Protein AF-A0A5K1GBM8-F1 (afdb_monomer)

Sequence (54 aa):
ISDDQLELIEGVPSKSMLENHKCYLLDCGAEIYVWVGRATQLKERTKAWCEVAE

Foldseek 3Di:
DPPPDDDDDDDDDDPVVDDLQAKDWDDPPVDIDIDHRVNHDPVRVVVSVVVRVD

Nearest PDB structures (foldseek):
  5o2z-assembly1_A  TM=6.677E-01  e=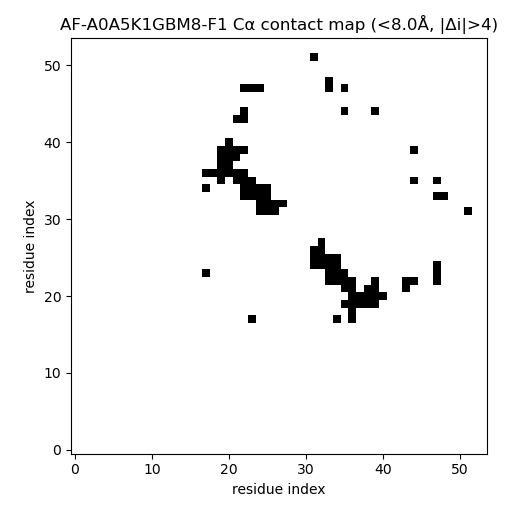2.103E-02  Homo sapiens
  6kwz-assembly1_B-2  TM=8.241E-01  e=8.434E-02  Physarum polycephalum
  7c2g-assembly1_G  TM=9.240E-01  e=1.371E-01  Candidatus Thorarchaeota archaeon SMTZ1-83
  6qw3-assembly1_A  TM=9.111E-01  e=3.156E-01  Homo sapiens
  1kcq-assembly1_A  TM=8.409E-01  e=2.944E-01  Homo sapiens

Structure (mmCIF, N/CA/C/O backbone):
data_AF-A0A5K1GBM8-F1
#
_entry.id   AF-A0A5K1GBM8-F1
#
loop_
_atom_site.group_PDB
_atom_site.id
_atom_site.type_symbol
_atom_site.label_atom_id
_atom_site.label_alt_id
_atom_site.label_comp_id
_atom_site.label_asym_id
_atom_site.label_entity_id
_atom_site.label_seq_id
_atom_site.pdbx_PDB_ins_code
_atom_site.Cartn_x
_atom_site.Cartn_y
_atom_site.Cartn_z
_atom_site.occupancy
_atom_site.B_iso_or_equiv
_atom_site.auth_seq_id
_atom_site.auth_comp_id
_atom_site.auth_asym_id
_atom_site.auth_atom_id
_atom_site.pdbx_PDB_model_num
ATOM 1 N N . ILE A 1 1 ? -2.244 -18.565 17.086 1.00 41.66 1 ILE A N 1
ATOM 2 C CA . ILE A 1 1 ? -1.607 -17.653 16.114 1.00 41.66 1 ILE A CA 1
ATOM 3 C C . ILE A 1 1 ? -2.457 -17.809 14.876 1.00 41.66 1 ILE A C 1
ATOM 5 O O . ILE A 1 1 ? -2.452 -18.891 14.314 1.00 41.66 1 ILE A O 1
ATOM 9 N N . SER A 1 2 ? -3.367 -16.874 14.622 1.00 40.31 2 SER A N 1
ATOM 10 C CA . SER A 1 2 ? -4.212 -16.948 13.431 1.00 40.31 2 SER A CA 1
ATOM 11 C C . SER A 1 2 ? -3.319 -16.670 12.228 1.00 40.31 2 SER A C 1
ATOM 13 O O . SER A 1 2 ? -2.631 -15.653 12.209 1.00 40.31 2 SER A O 1
ATOM 15 N N . ASP A 1 3 ? -3.269 -17.633 11.312 1.00 46.09 3 ASP A N 1
ATOM 16 C CA . ASP A 1 3 ? -2.598 -17.543 10.022 1.00 46.09 3 ASP A CA 1
ATOM 17 C C . ASP A 1 3 ? -3.197 -16.381 9.231 1.00 46.09 3 ASP A C 1
ATOM 19 O O . ASP A 1 3 ? -4.237 -16.506 8.586 1.00 46.09 3 ASP A O 1
ATOM 23 N N . ASP A 1 4 ? -2.554 -15.225 9.318 1.00 61.28 4 ASP A N 1
ATOM 24 C CA . ASP A 1 4 ? -2.896 -14.059 8.521 1.00 61.28 4 ASP A CA 1
ATOM 25 C C . ASP A 1 4 ? -2.356 -14.297 7.098 1.00 61.28 4 ASP A C 1
ATOM 27 O O . ASP A 1 4 ? -1.276 -13.825 6.738 1.00 61.28 4 ASP A O 1
ATOM 31 N N . GLN A 1 5 ? -3.094 -15.111 6.339 1.00 64.38 5 GLN A N 1
ATOM 32 C CA . GLN A 1 5 ? -2.811 -15.504 4.961 1.00 64.38 5 GLN A CA 1
ATOM 33 C C . GLN A 1 5 ? -2.842 -14.271 4.053 1.00 64.38 5 GLN A C 1
ATOM 35 O O . GLN A 1 5 ? -3.861 -13.585 3.955 1.00 64.38 5 GLN A O 1
ATOM 40 N N . LEU A 1 6 ? -1.727 -13.996 3.381 1.00 72.56 6 LEU A N 1
ATOM 41 C CA . LEU A 1 6 ? -1.722 -13.109 2.227 1.00 72.56 6 LEU A CA 1
ATOM 42 C C . LEU A 1 6 ? -2.600 -13.731 1.141 1.00 72.56 6 LEU A C 1
ATOM 44 O O . LEU A 1 6 ? -2.317 -14.823 0.652 1.00 72.56 6 LEU A O 1
ATOM 48 N N . GLU A 1 7 ? -3.678 -13.044 0.781 1.00 84.31 7 GLU A N 1
ATOM 49 C CA . GLU A 1 7 ? -4.542 -13.455 -0.319 1.00 84.31 7 GLU A CA 1
ATOM 50 C C . GLU A 1 7 ? -4.028 -12.814 -1.609 1.00 84.31 7 GLU A C 1
ATOM 52 O O . GLU A 1 7 ? -4.038 -11.589 -1.757 1.00 84.31 7 GLU A O 1
ATOM 57 N N . LEU A 1 8 ? -3.553 -13.643 -2.543 1.00 85.69 8 LEU A N 1
ATOM 58 C CA . LEU A 1 8 ? -3.203 -13.174 -3.877 1.00 85.69 8 LEU A CA 1
ATOM 59 C C . LEU A 1 8 ? -4.488 -12.853 -4.639 1.00 85.69 8 LEU A C 1
ATOM 61 O O . LEU A 1 8 ? -5.338 -13.718 -4.843 1.00 85.69 8 LEU A O 1
ATOM 65 N N . ILE A 1 9 ? -4.601 -11.612 -5.095 1.00 86.25 9 ILE A N 1
ATOM 66 C CA . ILE A 1 9 ? -5.725 -11.172 -5.915 1.00 86.25 9 ILE A CA 1
ATOM 67 C C . ILE A 1 9 ? -5.327 -11.331 -7.380 1.00 86.25 9 ILE A C 1
ATOM 69 O O . ILE A 1 9 ? -4.467 -10.607 -7.880 1.00 86.25 9 ILE A O 1
ATOM 73 N N . GLU A 1 10 ? -5.954 -12.277 -8.076 1.00 84.06 10 GLU A N 1
ATOM 74 C CA . GLU A 1 10 ? -5.747 -12.468 -9.511 1.00 84.06 10 GLU A CA 1
ATOM 75 C C . GLU A 1 10 ? -6.542 -11.442 -10.336 1.00 84.06 10 GLU A C 1
ATOM 77 O O . GLU A 1 10 ? -7.707 -11.151 -10.058 1.00 84.06 10 GLU A O 1
ATOM 82 N N . GLY A 1 11 ? -5.926 -10.920 -11.401 1.00 86.50 11 GLY A N 1
ATOM 83 C CA . GLY A 1 11 ? -6.588 -10.071 -12.393 1.00 86.50 11 GLY A CA 1
ATOM 84 C C . GLY A 1 11 ? -5.950 -8.695 -12.579 1.00 86.50 11 GLY A C 1
ATOM 85 O O . GLY A 1 11 ? -4.867 -8.405 -12.077 1.00 86.50 11 GLY A O 1
ATOM 86 N N . VAL A 1 12 ? -6.621 -7.839 -13.357 1.00 89.25 12 VAL A N 1
ATOM 87 C CA . VAL A 1 12 ? -6.162 -6.465 -13.613 1.00 89.25 12 VAL A CA 1
ATOM 88 C C . VAL A 1 12 ? -6.472 -5.591 -12.392 1.00 89.25 12 VAL A C 1
ATOM 90 O O . VAL A 1 12 ? -7.650 -5.470 -12.038 1.00 89.25 12 VAL A O 1
ATOM 93 N N . PRO A 1 13 ? -5.472 -4.9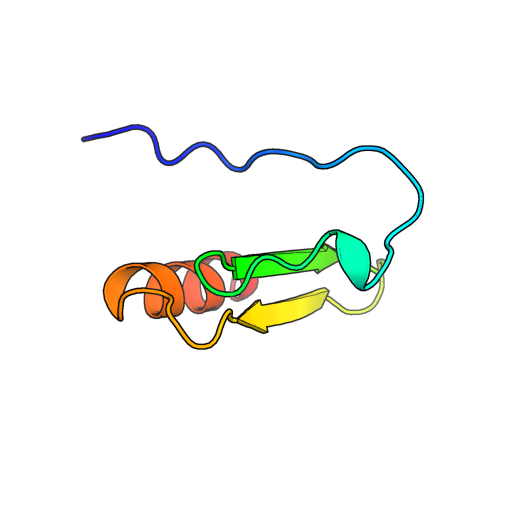30 -11.776 1.00 90.25 13 PR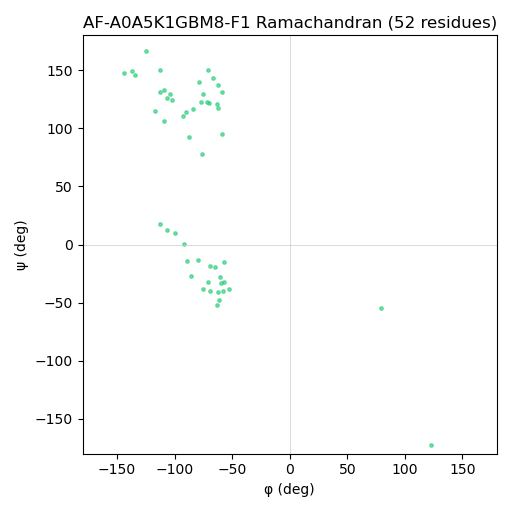O A N 1
ATOM 94 C CA . PRO A 1 13 ? -5.701 -4.058 -10.632 1.00 90.25 13 PRO A CA 1
ATOM 95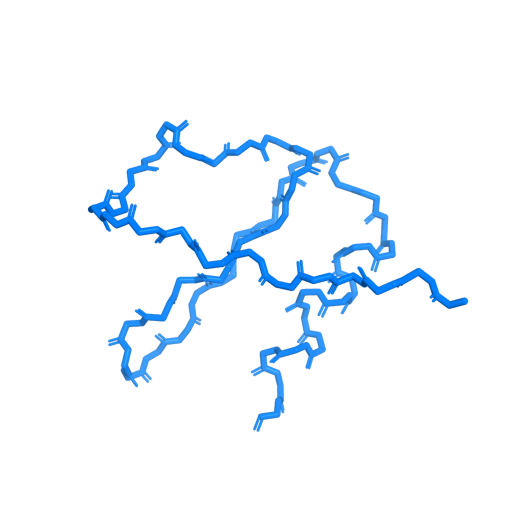 C C . PRO A 1 13 ? -6.678 -2.930 -10.971 1.00 90.25 13 PRO A C 1
ATOM 97 O O . PRO A 1 13 ? -6.521 -2.219 -11.967 1.00 90.25 13 PRO A O 1
ATOM 100 N N . SER A 1 14 ? -7.682 -2.726 -10.121 1.00 92.94 14 SER A N 1
ATOM 101 C CA . SER A 1 14 ? -8.660 -1.649 -10.282 1.00 92.94 14 SER A CA 1
ATOM 102 C C . SER A 1 14 ? -8.955 -0.967 -8.951 1.00 92.94 14 SER A C 1
ATOM 104 O O . SER A 1 14 ? -8.948 -1.592 -7.893 1.00 92.94 14 SER A O 1
ATOM 106 N N . LYS A 1 15 ? -9.276 0.332 -8.990 1.00 91.19 15 LYS A N 1
ATOM 107 C CA . LYS A 1 15 ? -9.595 1.102 -7.772 1.00 91.19 15 LYS A CA 1
ATOM 108 C C . LYS A 1 15 ? -10.807 0.549 -7.018 1.00 91.19 15 LYS A C 1
ATOM 110 O O . LYS A 1 15 ? -10.883 0.710 -5.807 1.00 91.19 15 LYS A O 1
ATOM 115 N N . SER A 1 16 ? -11.737 -0.097 -7.719 1.00 93.31 16 SER A N 1
ATOM 116 C CA . SER A 1 16 ? -12.917 -0.738 -7.128 1.00 93.31 16 SER A CA 1
ATOM 117 C C . SER A 1 16 ? -12.588 -1.922 -6.218 1.00 93.31 16 SER A C 1
ATOM 119 O O . SER A 1 16 ? -13.424 -2.275 -5.398 1.00 93.31 16 SER A O 1
ATOM 121 N N . MET A 1 17 ? -11.393 -2.511 -6.333 1.00 91.44 17 MET A N 1
ATOM 122 C CA . MET A 1 17 ? -10.947 -3.615 -5.472 1.00 91.44 17 MET A CA 1
ATOM 123 C C . MET A 1 17 ? -10.456 -3.136 -4.096 1.00 91.44 17 MET A C 1
ATOM 125 O O . MET A 1 17 ? -10.282 -3.943 -3.193 1.00 91.44 17 MET A O 1
ATOM 129 N N . LEU A 1 18 ? -10.222 -1.832 -3.909 1.00 92.56 18 LEU A N 1
ATOM 130 C CA . LEU A 1 18 ? -9.590 -1.298 -2.701 1.00 92.56 18 LEU A CA 1
ATOM 131 C C . LEU A 1 18 ? -10.618 -1.009 -1.592 1.00 92.56 18 LEU A C 1
ATOM 133 O O . LEU A 1 18 ? -11.194 0.078 -1.501 1.00 92.56 18 LEU A O 1
ATOM 137 N N . GLU A 1 19 ? -10.838 -1.993 -0.722 1.00 91.50 19 GLU A N 1
ATOM 138 C CA . GLU A 1 19 ? -11.761 -1.893 0.422 1.00 91.50 19 GLU A CA 1
ATOM 139 C C . GLU A 1 19 ? -11.203 -1.061 1.592 1.00 91.50 19 GLU A C 1
ATOM 141 O O . GLU A 1 19 ? -10.125 -1.341 2.104 1.00 91.50 19 GLU 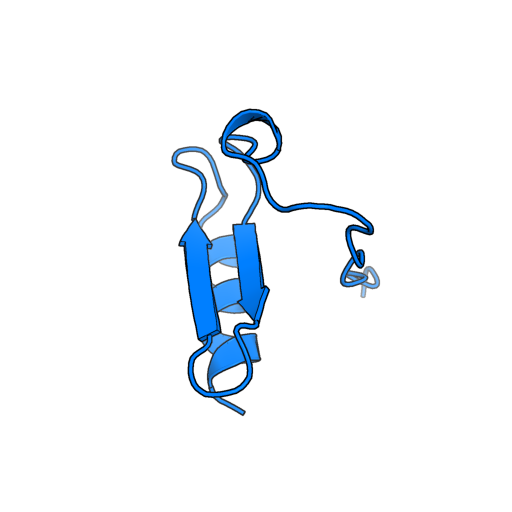A O 1
ATOM 146 N N . ASN A 1 20 ? -11.960 -0.078 2.104 1.00 92.19 20 ASN A N 1
ATOM 147 C CA . ASN A 1 20 ? -11.502 0.876 3.137 1.00 92.19 20 ASN A CA 1
ATOM 148 C C . ASN A 1 20 ? -10.989 0.254 4.455 1.00 92.19 20 ASN A C 1
ATOM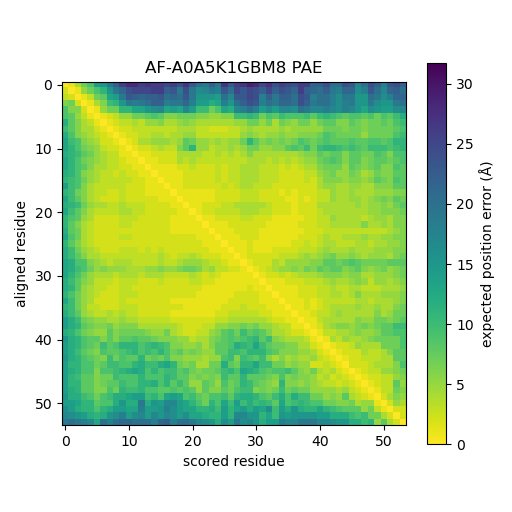 150 O O . ASN A 1 20 ? -10.375 0.976 5.236 1.00 92.19 20 ASN A O 1
ATOM 154 N N . HIS A 1 21 ? -11.252 -1.019 4.735 1.00 89.12 21 HIS A N 1
ATOM 155 C CA . HIS A 1 21 ? -10.842 -1.714 5.960 1.00 89.12 21 HIS A CA 1
ATOM 156 C C . HIS A 1 21 ? -9.791 -2.808 5.705 1.00 89.12 21 HIS A C 1
ATOM 158 O O . HIS A 1 21 ? -9.622 -3.684 6.544 1.00 89.12 21 HIS A O 1
ATOM 164 N N . LYS A 1 22 ? -9.108 -2.788 4.553 1.00 87.88 22 LYS A N 1
ATOM 165 C CA . LYS A 1 22 ? -8.000 -3.701 4.228 1.00 87.88 22 LYS A CA 1
ATOM 166 C C . LYS A 1 22 ? -6.740 -2.923 3.836 1.00 87.88 22 LYS A C 1
ATOM 168 O O . LYS A 1 22 ? -6.797 -1.719 3.586 1.00 87.88 22 LYS A O 1
ATOM 173 N N . CYS A 1 23 ? -5.607 -3.610 3.789 1.00 90.00 23 CYS A N 1
ATOM 174 C CA . CYS A 1 23 ? -4.376 -3.116 3.175 1.00 90.00 23 CYS A CA 1
ATOM 175 C C . CYS A 1 23 ? -4.068 -3.964 1.938 1.00 90.00 23 CYS A C 1
ATOM 177 O O . CYS A 1 23 ? -4.408 -5.144 1.916 1.00 90.00 23 CYS A O 1
ATOM 179 N N . TYR A 1 24 ? -3.420 -3.371 0.938 1.00 90.44 24 TYR A N 1
ATOM 180 C CA . TYR A 1 24 ? -3.007 -4.074 -0.277 1.00 90.44 24 TYR A CA 1
ATOM 181 C C . TYR A 1 24 ? -1.569 -3.720 -0.627 1.00 90.44 24 TYR A C 1
ATOM 183 O O . TYR A 1 24 ? -1.144 -2.574 -0.447 1.00 90.44 24 TYR A O 1
ATOM 191 N N . LEU A 1 25 ? -0.865 -4.704 -1.176 1.00 90.56 25 LEU A N 1
ATOM 192 C CA . LEU A 1 25 ? 0.439 -4.546 -1.800 1.00 90.56 25 LEU A CA 1
ATOM 193 C C . LEU A 1 25 ? 0.256 -4.667 -3.309 1.00 90.56 25 LEU A C 1
ATOM 195 O O . LEU A 1 25 ? -0.341 -5.631 -3.787 1.00 90.56 25 LEU A O 1
ATOM 199 N N . LEU A 1 26 ? 0.735 -3.674 -4.049 1.00 90.81 26 LEU A N 1
ATOM 200 C CA . LEU A 1 26 ? 0.790 -3.710 -5.504 1.00 90.81 26 LEU A CA 1
ATOM 201 C C . LEU A 1 26 ? 2.249 -3.851 -5.923 1.00 90.81 26 LEU A C 1
ATOM 203 O O . LEU A 1 26 ? 3.015 -2.892 -5.828 1.00 90.81 26 LEU A O 1
ATOM 207 N N . ASP A 1 27 ? 2.602 -5.048 -6.375 1.00 89.00 27 ASP A N 1
ATOM 208 C CA . ASP A 1 27 ? 3.913 -5.360 -6.934 1.00 89.00 27 ASP A CA 1
ATOM 209 C C . ASP A 1 27 ? 3.959 -4.974 -8.424 1.00 89.00 27 ASP A C 1
ATOM 211 O O . ASP A 1 27 ? 3.204 -5.503 -9.245 1.00 89.00 27 ASP A O 1
ATOM 215 N N . CYS A 1 28 ? 4.835 -4.024 -8.764 1.00 90.38 28 CYS A N 1
ATOM 216 C CA . CYS A 1 28 ? 5.100 -3.572 -10.133 1.00 90.38 28 CYS A CA 1
ATOM 217 C C . CYS A 1 28 ? 6.467 -4.064 -10.658 1.00 90.38 28 CYS A C 1
ATOM 219 O O . CYS A 1 28 ? 6.966 -3.553 -11.665 1.00 90.38 28 CYS A O 1
ATOM 221 N N . GLY A 1 29 ? 7.111 -5.008 -9.967 1.00 88.88 29 GLY A N 1
ATOM 222 C CA . GLY A 1 29 ? 8.430 -5.563 -10.267 1.00 88.88 29 GLY A CA 1
ATOM 223 C C . GLY A 1 29 ? 9.592 -4.674 -9.818 1.00 88.88 29 GLY A C 1
ATOM 224 O O . GLY A 1 29 ? 10.468 -5.127 -9.089 1.00 88.88 29 GLY A O 1
ATOM 225 N N . ALA A 1 30 ? 9.621 -3.408 -10.248 1.00 92.31 30 ALA A N 1
ATOM 226 C CA . ALA A 1 30 ? 10.675 -2.460 -9.854 1.00 92.31 30 ALA A CA 1
ATOM 227 C C . ALA A 1 30 ? 10.377 -1.748 -8.525 1.00 92.31 30 ALA A C 1
ATOM 229 O O . ALA A 1 30 ? 11.290 -1.310 -7.830 1.00 92.31 30 ALA A O 1
ATOM 230 N N . GLU A 1 31 ? 9.096 -1.607 -8.200 1.00 90.38 31 GLU A N 1
ATOM 231 C CA . GLU A 1 31 ? 8.605 -0.875 -7.040 1.00 90.38 31 GLU A CA 1
ATOM 232 C C . GLU A 1 31 ? 7.377 -1.592 -6.483 1.00 90.38 31 GLU A C 1
ATOM 234 O O . GLU A 1 31 ? 6.579 -2.156 -7.237 1.00 90.38 31 GLU A O 1
ATOM 239 N N . ILE A 1 32 ? 7.208 -1.521 -5.164 1.00 90.56 32 ILE A N 1
ATOM 240 C CA . ILE A 1 32 ? 6.018 -2.006 -4.469 1.00 90.56 32 ILE A CA 1
ATOM 241 C C . ILE A 1 32 ? 5.285 -0.801 -3.889 1.00 90.56 32 ILE A C 1
ATOM 243 O O . ILE A 1 32 ? 5.878 0.051 -3.223 1.00 90.56 32 ILE A O 1
ATOM 247 N N . TYR A 1 33 ? 3.978 -0.741 -4.122 1.00 90.44 33 TYR A N 1
ATOM 248 C CA . TYR A 1 33 ? 3.112 0.307 -3.596 1.00 90.44 33 TYR A CA 1
ATOM 249 C C . TYR A 1 33 ? 2.197 -0.257 -2.516 1.00 90.44 33 TYR A C 1
ATOM 251 O O . TYR A 1 33 ? 1.542 -1.280 -2.711 1.00 90.44 33 TYR A O 1
ATOM 259 N N . VAL A 1 34 ? 2.105 0.449 -1.389 1.00 90.81 34 VAL A N 1
ATOM 260 C CA . VAL A 1 34 ? 1.225 0.073 -0.278 1.00 90.81 34 VAL A CA 1
ATOM 261 C C . VAL A 1 34 ? -0.013 0.950 -0.288 1.00 90.81 34 VAL A C 1
ATOM 263 O O . VAL A 1 34 ? 0.073 2.177 -0.198 1.00 90.81 34 VAL A O 1
ATOM 266 N N . TRP A 1 35 ? -1.183 0.322 -0.336 1.00 91.38 35 TRP A N 1
ATOM 267 C CA . TRP A 1 35 ? -2.441 0.997 -0.057 1.00 91.38 35 TRP A CA 1
ATOM 268 C C . TRP A 1 35 ? -2.946 0.613 1.329 1.00 91.38 35 TRP A C 1
ATOM 270 O O . TRP A 1 35 ? -3.066 -0.565 1.657 1.00 91.38 35 TRP A O 1
ATOM 280 N N . VAL A 1 36 ? -3.289 1.619 2.131 1.00 90.31 36 VAL A N 1
ATOM 281 C CA . VAL A 1 36 ? -3.811 1.438 3.487 1.00 90.31 36 VAL A CA 1
ATOM 282 C C . VAL A 1 36 ? -5.229 1.985 3.549 1.00 90.31 36 VAL A C 1
ATOM 284 O O . VAL A 1 36 ? -5.452 3.193 3.415 1.00 90.31 36 VAL A O 1
ATOM 287 N N . GLY A 1 37 ? -6.199 1.105 3.786 1.00 91.12 37 GLY A N 1
ATOM 288 C CA . GLY A 1 37 ? -7.591 1.495 3.930 1.00 91.12 37 GLY A CA 1
ATOM 289 C C . GLY A 1 37 ? -7.792 2.414 5.130 1.00 91.12 37 GLY A C 1
ATOM 290 O O . GLY A 1 37 ? -7.245 2.190 6.209 1.00 91.12 37 GLY A O 1
ATOM 291 N N . ARG A 1 38 ? -8.599 3.467 4.970 1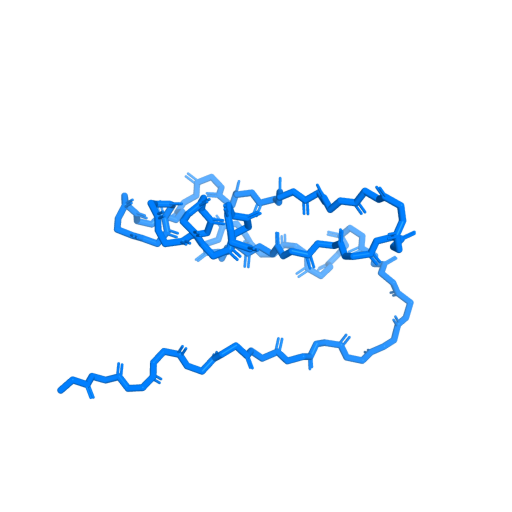.00 88.62 38 ARG A N 1
ATOM 292 C CA . ARG A 1 38 ? -8.815 4.480 6.020 1.00 88.62 38 ARG A CA 1
ATOM 293 C C . ARG A 1 38 ? -9.325 3.910 7.346 1.00 88.62 38 ARG A C 1
ATOM 295 O O . ARG A 1 38 ? -8.988 4.465 8.389 1.00 88.62 38 ARG A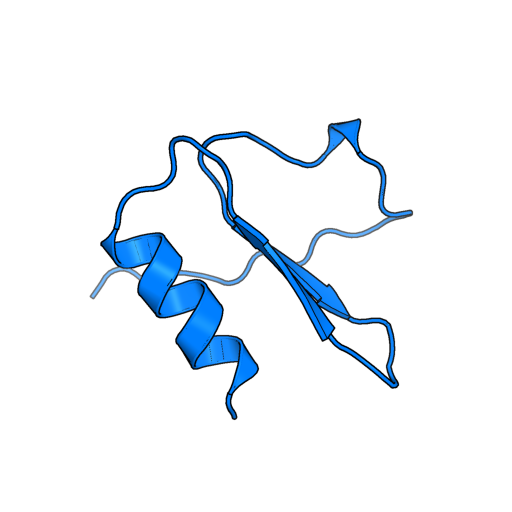 O 1
ATOM 302 N N . ALA A 1 39 ? -10.106 2.835 7.301 1.00 88.00 39 ALA A N 1
ATOM 303 C CA . ALA A 1 39 ? -10.729 2.181 8.450 1.00 88.00 39 ALA A CA 1
ATOM 304 C C . ALA A 1 39 ? -9.969 0.931 8.940 1.00 88.00 39 ALA A C 1
ATOM 306 O O . ALA A 1 39 ? -10.484 0.208 9.787 1.00 88.00 39 ALA A O 1
ATOM 307 N N . THR A 1 40 ? -8.757 0.671 8.435 1.00 85.06 40 THR A N 1
ATOM 308 C CA . THR A 1 40 ? -7.909 -0.430 8.928 1.00 85.06 40 THR A CA 1
ATOM 309 C C . THR A 1 40 ? -7.446 -0.186 10.356 1.00 85.06 40 THR A C 1
ATOM 311 O O . THR A 1 40 ? -7.127 0.953 10.739 1.00 85.06 40 THR A O 1
ATOM 314 N N . GLN A 1 41 ? -7.373 -1.270 11.130 1.00 78.75 41 GLN A N 1
ATOM 315 C CA . GLN A 1 41 ? -6.900 -1.223 12.510 1.00 78.75 41 GLN A CA 1
ATOM 316 C C . GLN A 1 41 ? -5.393 -0.957 12.544 1.00 78.75 41 GLN A C 1
ATOM 318 O O . GLN A 1 41 ? -4.656 -1.364 11.649 1.00 78.75 41 GLN A O 1
ATOM 323 N N . LEU A 1 42 ? -4.908 -0.305 13.606 1.00 74.81 42 LEU A N 1
ATOM 324 C CA . LEU A 1 42 ? -3.495 0.080 13.729 1.00 74.81 42 LEU A CA 1
ATOM 325 C C . LEU A 1 42 ? -2.536 -1.109 13.519 1.00 74.81 42 LEU A C 1
ATOM 327 O O . LEU A 1 42 ? -1.505 -0.969 12.869 1.00 74.81 42 LEU A O 1
ATOM 331 N N . LYS A 1 43 ? -2.923 -2.290 14.019 1.00 72.50 43 LYS A N 1
ATOM 332 C CA . LYS A 1 43 ? -2.155 -3.537 13.918 1.00 72.50 43 LYS A CA 1
ATOM 333 C C . LYS A 1 43 ? -1.955 -4.002 12.468 1.00 72.50 43 LYS A C 1
ATOM 335 O O . LYS A 1 43 ? -0.861 -4.426 12.113 1.00 72.50 43 LYS A O 1
ATOM 340 N N . GLU A 1 44 ? -2.983 -3.886 11.630 1.00 68.88 44 GLU A N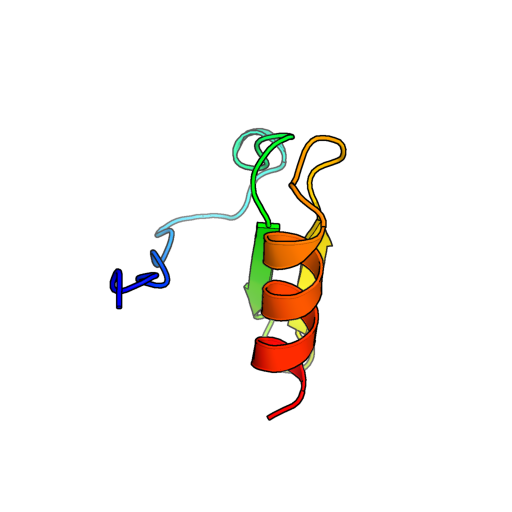 1
ATOM 341 C CA . GLU A 1 44 ? -2.917 -4.264 10.209 1.00 68.88 44 GLU A CA 1
ATOM 342 C C . GLU A 1 44 ? -2.056 -3.288 9.406 1.00 68.88 44 GLU A C 1
ATOM 344 O O . GLU A 1 44 ? -1.360 -3.691 8.477 1.00 68.88 44 GLU A O 1
ATOM 349 N N . ARG A 1 45 ? -2.045 -2.006 9.799 1.00 69.88 45 ARG A N 1
ATOM 350 C CA . ARG A 1 45 ? -1.169 -1.004 9.179 1.00 69.88 45 ARG A CA 1
ATOM 351 C C . ARG A 1 45 ? 0.289 -1.363 9.403 1.00 69.88 45 ARG A C 1
ATOM 353 O O . ARG A 1 45 ? 1.034 -1.440 8.438 1.00 69.88 45 ARG A O 1
ATOM 360 N N . THR A 1 46 ? 0.687 -1.615 10.652 1.00 72.56 46 THR A N 1
ATOM 361 C CA . THR A 1 46 ? 2.070 -1.993 10.983 1.00 72.56 46 THR A CA 1
ATOM 362 C C . THR A 1 46 ? 2.508 -3.249 10.233 1.00 72.56 46 THR A C 1
ATOM 364 O O . THR A 1 46 ? 3.620 -3.274 9.719 1.00 72.56 46 THR A O 1
ATOM 367 N N . LYS A 1 47 ? 1.625 -4.248 10.097 1.00 70.38 47 LYS A N 1
ATOM 368 C CA . LYS A 1 47 ? 1.920 -5.463 9.329 1.00 70.38 47 LYS A CA 1
ATOM 369 C C . LYS A 1 47 ? 2.201 -5.159 7.850 1.00 70.38 47 LYS A C 1
ATOM 371 O O . LYS A 1 47 ? 3.222 -5.603 7.339 1.00 70.38 47 LYS A O 1
ATOM 376 N N . ALA A 1 48 ? 1.354 -4.353 7.203 1.00 68.81 48 ALA A N 1
ATOM 377 C CA . ALA A 1 48 ? 1.538 -3.972 5.800 1.00 68.81 48 ALA A CA 1
ATOM 378 C C . ALA A 1 48 ? 2.868 -3.239 5.545 1.00 68.81 48 ALA A C 1
ATOM 380 O O . ALA A 1 48 ? 3.460 -3.401 4.486 1.00 68.81 48 ALA A O 1
ATOM 381 N N . TRP A 1 49 ? 3.353 -2.448 6.509 1.00 71.56 49 TRP A N 1
ATOM 382 C CA . TRP A 1 49 ? 4.663 -1.796 6.405 1.00 71.56 49 TRP A CA 1
ATOM 383 C C . TRP A 1 49 ? 5.831 -2.757 6.640 1.00 71.56 49 TRP A C 1
ATOM 385 O O . TRP A 1 49 ? 6.853 -2.627 5.975 1.00 71.56 49 TRP A O 1
ATOM 395 N N . CYS A 1 50 ? 5.701 -3.696 7.580 1.00 65.94 50 CYS A N 1
ATOM 396 C CA . CYS A 1 50 ? 6.760 -4.660 7.877 1.00 65.94 50 CYS A CA 1
ATOM 397 C C . CYS A 1 50 ? 6.969 -5.677 6.749 1.00 65.94 50 CYS A C 1
ATOM 399 O O . CYS A 1 50 ? 8.114 -5.963 6.433 1.00 65.94 50 CYS A O 1
ATOM 401 N N . GLU A 1 51 ? 5.906 -6.183 6.115 1.00 63.75 51 GLU A N 1
ATOM 402 C CA . GLU A 1 51 ? 6.042 -7.185 5.038 1.00 63.75 51 GLU A CA 1
ATOM 403 C C . GLU A 1 51 ? 6.665 -6.639 3.745 1.00 63.75 51 GLU A C 1
ATOM 405 O O . GLU A 1 51 ? 7.140 -7.409 2.925 1.00 63.75 51 GLU A O 1
ATOM 410 N N . VAL A 1 52 ? 6.681 -5.319 3.555 1.00 61.75 52 VAL A N 1
ATOM 411 C CA . VAL A 1 52 ? 7.292 -4.667 2.380 1.00 61.75 52 VAL A CA 1
ATOM 412 C C . VAL A 1 52 ? 8.770 -4.346 2.609 1.00 61.75 52 VAL A C 1
ATOM 414 O O . VAL A 1 52 ? 9.479 -3.984 1.675 1.00 61.75 52 VAL A O 1
ATOM 417 N N . ALA A 1 53 ? 9.231 -4.414 3.859 1.00 57.53 53 ALA A N 1
ATOM 418 C CA . ALA A 1 53 ? 10.567 -3.983 4.257 1.00 57.53 53 ALA A CA 1
ATOM 419 C C . ALA A 1 53 ? 11.624 -5.105 4.228 1.00 57.53 53 ALA A C 1
ATOM 421 O O . ALA A 1 53 ? 12.782 -4.828 4.547 1.00 57.53 53 ALA A O 1
ATOM 422 N N . GLU A 1 54 ? 11.245 -6.329 3.855 1.00 47.16 54 GLU A N 1
ATOM 423 C CA . GLU A 1 54 ? 12.138 -7.486 3.668 1.00 47.16 54 GLU A CA 1
ATOM 424 C C . GLU A 1 54 ? 12.247 -7.864 2.186 1.00 47.16 54 GLU A C 1
ATOM 426 O O . GLU A 1 54 ? 13.380 -8.192 1.761 1.00 47.16 54 GLU A O 1
#

Radius of gyration: 11.48 Å; Cα contacts (8 Å, |Δi|>4): 49; chains: 1; bounding box: 25×22×30 Å

Mean predicted aligned error: 6.52 Å

Organism: NCBI:txid210225

InterPro domains:
  IPR007123 Gelsolin-like domain [PF00626] (14-48)
  IPR029006 ADF-H/Gelsolin-like domain superfamily [G3DSA:3.40.20.10] (1-54)
  IPR036180 Gelsolin-like domain superfamily [SSF82754] (13-49)

Secondary structure (DSSP, 8-state):
----------S---GGG--TT-EEEEE-SS-EEEEE-TT--HHHHHHHHHTT--

pLDDT: mean 79.96, std 14.42, range [40.31, 93.31]

Solvent-accessible surface area (backbone atoms only — not comparable to full-atom values): 3772 Å² total; per-residue (Å²): 132,84,82,82,72,84,78,84,80,86,79,83,90,54,80,88,74,67,51,49,65,43,72,49,78,47,80,68,89,87,53,75,46,80,47,75,24,86,67,40,54,73,69,60,53,55,49,62,57,54,74,73,73,116